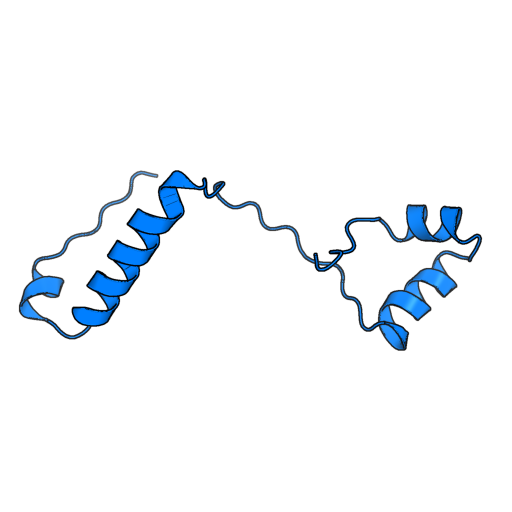Protein AF-A0A482VN07-F1 (afdb_monomer_lite)

Foldseek 3Di:
DPPDPPDDLVVVCVVVVHDSVVSVCCCCPVVVDDDDDDDDDDDDDPVNVVVVVVVVVVCVVCVPVCVVVVVDDDDDDD

Sequence (78 aa):
MEATPSKSIKKLSQEIHLSYGTTHTVLKKELNLCPYKVQLFHQILARDLQPRINYCQWFLNNINNDELLDLSFFTDEA

Structure (mmCIF, N/CA/C/O backbone):
data_AF-A0A482VN07-F1
#
_entry.id   AF-A0A482VN07-F1
#
loop_
_atom_site.group_PDB
_atom_site.id
_atom_site.type_symbol
_atom_site.label_atom_id
_atom_site.label_alt_id
_atom_site.label_comp_id
_atom_site.label_asym_id
_atom_site.label_entity_id
_atom_site.label_seq_id
_atom_site.pdbx_PDB_ins_code
_atom_site.Cartn_x
_atom_site.Cartn_y
_atom_site.Cartn_z
_atom_site.occupancy
_atom_site.B_iso_or_equiv
_atom_site.auth_seq_id
_atom_site.auth_comp_id
_atom_site.auth_asym_id
_atom_site.auth_atom_id
_atom_site.pdbx_PDB_model_num
ATOM 1 N N . MET A 1 1 ? -9.131 17.142 0.281 1.00 37.59 1 MET A N 1
ATOM 2 C CA . MET A 1 1 ? -8.707 16.218 1.353 1.00 37.59 1 MET A CA 1
ATOM 3 C C . MET A 1 1 ? -9.832 15.223 1.553 1.00 37.59 1 MET A C 1
ATOM 5 O O . MET A 1 1 ? -10.850 15.599 2.117 1.00 37.59 1 MET A O 1
ATOM 9 N N . GLU A 1 2 ? -9.706 14.007 1.027 1.00 44.88 2 GLU A N 1
ATOM 10 C CA . GLU A 1 2 ? -10.640 12.933 1.384 1.00 44.88 2 GLU A CA 1
ATOM 11 C C . GLU A 1 2 ? -10.398 12.572 2.851 1.00 44.88 2 GLU A C 1
ATOM 13 O O . GLU A 1 2 ? -9.295 12.182 3.236 1.00 44.88 2 GLU A O 1
ATOM 18 N N . ALA A 1 3 ? -11.401 12.790 3.698 1.00 56.66 3 ALA A N 1
ATOM 19 C CA . ALA A 1 3 ? -11.313 12.482 5.115 1.00 56.66 3 ALA A CA 1
ATOM 20 C C . ALA A 1 3 ? -11.379 10.961 5.289 1.00 56.66 3 ALA A C 1
ATOM 22 O O . ALA A 1 3 ? -12.461 10.382 5.305 1.00 56.66 3 ALA A O 1
ATOM 23 N N . THR A 1 4 ? -10.226 10.303 5.394 1.00 62.19 4 THR A N 1
ATOM 24 C CA . THR A 1 4 ? -10.168 8.866 5.674 1.00 62.19 4 THR A CA 1
ATOM 25 C C . THR A 1 4 ? -10.613 8.630 7.123 1.00 62.19 4 THR A C 1
ATOM 27 O O . THR A 1 4 ? -9.967 9.130 8.051 1.00 62.19 4 THR A O 1
ATOM 30 N N . PRO A 1 5 ? -11.716 7.901 7.368 1.00 71.31 5 PRO A N 1
ATOM 31 C CA . PRO A 1 5 ? -12.208 7.683 8.720 1.00 71.31 5 PRO A CA 1
ATOM 32 C C . PRO A 1 5 ? -11.268 6.733 9.477 1.00 71.31 5 PRO A C 1
ATOM 34 O O . PRO A 1 5 ? -11.262 5.527 9.259 1.00 71.31 5 PRO A O 1
ATOM 37 N N . SER A 1 6 ? -10.471 7.285 10.393 1.00 79.50 6 SER A N 1
ATOM 38 C CA . SER A 1 6 ? -9.529 6.548 11.257 1.00 79.50 6 SER A CA 1
ATOM 39 C C . SER A 1 6 ? -10.076 6.274 12.666 1.00 79.50 6 SER A C 1
ATOM 41 O O . SER A 1 6 ? -9.411 5.671 13.511 1.00 79.50 6 SER A O 1
ATOM 43 N N . LYS A 1 7 ? -11.296 6.742 12.953 1.00 85.75 7 LYS A N 1
ATOM 44 C CA . LYS A 1 7 ? -11.902 6.697 14.286 1.00 85.75 7 LYS A CA 1
ATOM 45 C C . LYS A 1 7 ? -12.552 5.341 14.553 1.00 85.75 7 LYS A C 1
ATOM 47 O O . LYS A 1 7 ? -13.221 4.776 13.694 1.00 85.75 7 LYS A O 1
ATOM 52 N N . SER A 1 8 ? -12.404 4.832 15.777 1.00 88.75 8 SER A N 1
ATOM 53 C CA . SER A 1 8 ? -13.094 3.606 16.178 1.00 88.75 8 SER A CA 1
ATOM 54 C C . SER A 1 8 ? -14.602 3.837 16.301 1.00 88.75 8 SER A C 1
ATOM 56 O O . SER A 1 8 ? -15.047 4.893 16.754 1.00 88.75 8 SER A O 1
ATOM 58 N N . ILE A 1 9 ? -15.392 2.808 15.979 1.00 90.94 9 ILE A N 1
ATOM 59 C CA . ILE A 1 9 ? -16.862 2.842 16.088 1.00 90.94 9 ILE A CA 1
ATOM 60 C C . ILE A 1 9 ? -17.301 3.220 17.511 1.00 90.94 9 ILE A C 1
ATOM 62 O O . ILE A 1 9 ? -18.266 3.954 17.684 1.00 90.94 9 ILE A O 1
ATOM 66 N N . LYS A 1 10 ? -16.555 2.783 18.536 1.00 92.00 10 LYS A N 1
ATOM 67 C CA . LYS A 1 10 ? -16.819 3.129 19.940 1.00 92.00 10 LYS A CA 1
ATOM 68 C C . LYS A 1 10 ? -16.674 4.630 20.207 1.00 92.00 10 LYS A C 1
ATOM 70 O O . LYS A 1 10 ? -17.562 5.208 20.820 1.00 92.00 10 LYS A O 1
ATOM 75 N N . LYS A 1 11 ? -15.580 5.254 19.747 1.00 92.62 11 LYS A N 1
ATOM 76 C CA . LYS A 1 11 ? -15.375 6.704 19.906 1.00 92.62 11 LYS A CA 1
ATOM 77 C C . LYS A 1 11 ? -16.438 7.488 19.142 1.00 92.62 11 LYS A C 1
ATOM 79 O O . LYS A 1 11 ? -17.026 8.404 19.697 1.00 92.62 11 LYS A O 1
ATOM 84 N N . LEU A 1 12 ? -16.728 7.076 17.907 1.00 92.44 12 LEU A N 1
ATOM 85 C CA . LEU A 1 12 ? -17.763 7.710 17.096 1.00 92.44 12 LEU A CA 1
ATOM 86 C C . LEU A 1 12 ? -19.138 7.636 17.778 1.00 92.44 12 LEU A C 1
ATOM 88 O O . LEU A 1 12 ? -19.802 8.653 17.905 1.00 92.44 12 LEU A O 1
ATOM 92 N N . SER A 1 13 ? -19.524 6.459 18.275 1.00 94.44 13 SER A N 1
ATOM 93 C CA . SER A 1 13 ? -20.774 6.226 19.014 1.00 94.44 13 SER A CA 1
ATOM 94 C C . SER A 1 13 ? -20.917 7.138 20.2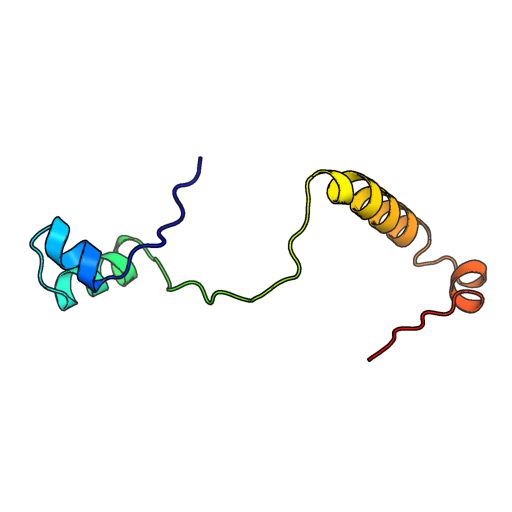38 1.00 94.44 13 SER A C 1
ATOM 96 O O . SER A 1 13 ? -22.002 7.660 20.481 1.00 94.44 13 SER A O 1
ATOM 98 N N . GLN A 1 14 ? -19.827 7.377 20.975 1.00 94.38 14 GLN A N 1
ATOM 99 C CA . GLN A 1 14 ? -19.820 8.294 22.119 1.00 94.38 14 GLN A CA 1
ATOM 100 C C . GLN A 1 14 ? -20.011 9.757 21.704 1.00 94.38 14 GLN A C 1
ATOM 102 O O . GLN A 1 14 ? -20.741 10.476 22.376 1.00 94.38 14 GLN A O 1
ATOM 107 N N . GLU A 1 15 ? -19.382 10.186 20.609 1.00 94.31 15 GLU A N 1
ATOM 108 C CA . GLU A 1 15 ? -19.460 11.567 20.113 1.00 94.31 15 GLU A CA 1
ATOM 109 C C . GLU A 1 15 ? -20.834 11.917 19.537 1.00 94.31 15 GLU A C 1
ATOM 111 O O . GLU A 1 15 ? -21.327 13.019 19.747 1.00 94.31 15 GLU A O 1
ATOM 116 N N . ILE A 1 16 ? -21.455 10.986 18.810 1.00 93.56 16 ILE A N 1
ATOM 117 C CA . ILE A 1 16 ? -22.765 11.208 18.178 1.00 93.56 16 ILE A CA 1
ATOM 118 C C . ILE A 1 16 ? -23.934 10.787 19.078 1.00 93.56 16 ILE A C 1
ATOM 120 O O . ILE A 1 16 ? -25.085 10.851 18.656 1.00 93.56 16 ILE A O 1
ATOM 124 N N . HIS A 1 17 ? -23.639 10.319 20.296 1.00 94.38 17 HIS A N 1
ATOM 125 C CA . HIS A 1 17 ? -24.613 9.838 21.278 1.00 94.38 17 HIS A CA 1
ATOM 126 C C . HIS A 1 17 ? -25.573 8.755 20.746 1.00 94.38 17 HIS A C 1
ATOM 128 O O . HIS A 1 17 ? -26.717 8.649 21.186 1.00 94.38 17 HIS A O 1
ATOM 134 N N . LEU A 1 18 ? -25.105 7.913 19.819 1.00 94.44 18 LEU A N 1
ATOM 135 C CA . LEU A 1 18 ? -25.848 6.753 19.321 1.00 94.44 18 LEU A CA 1
ATOM 136 C C . LEU A 1 18 ? -25.314 5.467 19.937 1.00 94.44 18 LEU A C 1
ATOM 138 O O . LEU A 1 18 ? -24.142 5.367 20.297 1.00 94.44 18 LEU A O 1
ATOM 142 N N . SER A 1 19 ? -26.156 4.434 19.992 1.00 95.56 19 SER A N 1
ATOM 143 C CA . SER A 1 19 ? -25.699 3.105 20.396 1.00 95.56 19 SER A CA 1
ATOM 144 C C . SER A 1 19 ? -24.618 2.583 19.440 1.00 95.56 19 SER A C 1
ATOM 146 O O . SER A 1 19 ? -24.598 2.904 18.244 1.00 95.56 19 SER A O 1
ATOM 148 N N . TYR A 1 20 ? -23.735 1.725 19.954 1.00 95.06 20 TYR A N 1
ATOM 149 C CA . TYR A 1 20 ? -22.691 1.091 19.147 1.00 95.06 20 TYR A CA 1
ATOM 150 C C . TYR A 1 20 ? -23.277 0.333 17.944 1.00 95.06 20 TYR A C 1
ATOM 152 O O . TYR A 1 20 ? -22.781 0.469 16.827 1.00 95.06 20 TYR A O 1
ATOM 160 N N . GLY A 1 21 ? -24.361 -0.423 18.153 1.00 95.25 21 GLY A N 1
ATOM 161 C CA . GLY A 1 21 ? -25.009 -1.216 17.103 1.00 95.25 21 GLY A CA 1
ATOM 162 C C . GLY A 1 21 ? -25.657 -0.357 16.016 1.00 95.25 21 GLY A C 1
ATOM 163 O O . GLY A 1 21 ? -25.512 -0.653 14.827 1.00 95.25 21 GLY A O 1
ATOM 164 N N . THR A 1 22 ? -26.306 0.745 16.407 1.00 95.38 22 THR A N 1
ATOM 165 C CA . THR A 1 22 ? -26.859 1.729 15.463 1.00 95.38 22 THR A CA 1
ATOM 166 C C . THR A 1 22 ? -25.738 2.356 14.640 1.00 95.38 22 THR A C 1
ATOM 168 O O . THR A 1 22 ? -25.803 2.354 13.415 1.00 95.38 22 THR A O 1
ATOM 171 N N . THR A 1 23 ? -24.666 2.797 15.305 1.00 94.38 23 THR A N 1
ATOM 172 C CA . THR A 1 23 ? -23.493 3.395 14.652 1.00 94.38 23 THR A CA 1
ATOM 173 C C . THR A 1 23 ? -22.864 2.423 13.651 1.00 94.38 23 THR A C 1
ATOM 175 O O . THR A 1 23 ? -22.623 2.784 12.504 1.00 94.38 23 THR A O 1
ATOM 178 N N . HIS A 1 24 ? -22.662 1.161 14.038 1.00 92.88 24 HIS A N 1
ATOM 179 C CA . HIS A 1 24 ? -22.141 0.124 13.146 1.00 92.88 24 HIS A CA 1
ATOM 180 C C . HIS A 1 24 ? -23.057 -0.131 11.936 1.00 92.88 24 HIS A C 1
ATOM 182 O O . HIS A 1 24 ? -22.572 -0.287 10.817 1.00 92.88 24 HIS A O 1
ATOM 188 N N . THR A 1 25 ? -24.378 -0.156 12.142 1.00 94.88 25 THR A N 1
ATOM 189 C CA . THR A 1 25 ? -25.352 -0.371 11.059 1.00 94.88 25 THR A CA 1
ATOM 190 C C . THR A 1 25 ? -25.312 0.766 10.047 1.00 94.88 25 THR A C 1
ATOM 192 O O . THR A 1 25 ? -25.223 0.493 8.854 1.00 94.88 25 THR A O 1
ATOM 195 N N . VAL A 1 26 ? -25.296 2.015 10.516 1.00 94.25 26 VAL A N 1
ATOM 196 C CA . VAL A 1 26 ? -25.193 3.201 9.654 1.00 94.25 26 VAL A CA 1
ATOM 197 C C . VAL A 1 26 ? -23.887 3.183 8.860 1.00 94.25 26 VAL A C 1
ATOM 199 O O . VAL A 1 26 ? -23.912 3.310 7.639 1.00 94.25 26 VAL A O 1
ATOM 202 N N . LEU A 1 27 ? -22.751 2.940 9.525 1.00 91.88 27 LEU A N 1
ATOM 203 C CA . LEU A 1 27 ? -21.447 2.870 8.859 1.00 91.88 27 LEU A CA 1
ATOM 204 C C . LEU A 1 27 ? -21.419 1.806 7.753 1.00 91.88 27 LEU A C 1
ATOM 206 O O . LEU A 1 27 ? -20.925 2.078 6.664 1.00 91.88 27 LEU A O 1
ATOM 210 N N . LYS A 1 28 ? -21.955 0.609 8.015 1.00 91.56 28 LYS A N 1
ATOM 211 C CA . LYS A 1 28 ? -21.869 -0.520 7.082 1.00 91.56 28 LYS A CA 1
ATOM 212 C C . LYS A 1 28 ? -22.927 -0.493 5.977 1.00 91.56 28 LYS A C 1
ATOM 214 O O . LYS A 1 28 ? -22.613 -0.896 4.865 1.00 91.56 28 LYS A O 1
ATOM 219 N N . LYS A 1 29 ? -24.170 -0.104 6.284 1.00 93.62 29 LYS A N 1
ATOM 220 C CA . LYS A 1 29 ? -25.313 -0.213 5.357 1.00 93.62 29 LYS A CA 1
ATOM 221 C C . LYS A 1 29 ? -25.647 1.090 4.641 1.00 93.62 29 LYS A C 1
ATOM 223 O O . LYS A 1 29 ? -25.953 1.051 3.459 1.00 93.62 29 LYS A O 1
ATOM 228 N N . GLU A 1 30 ? -25.579 2.219 5.343 1.00 93.38 30 GLU A N 1
ATOM 229 C CA . GLU A 1 30 ? -25.945 3.522 4.771 1.00 93.38 30 GLU A CA 1
ATOM 230 C C . GLU A 1 30 ? -24.734 4.181 4.104 1.00 93.38 30 GLU A C 1
ATOM 232 O O . GLU A 1 30 ? -24.834 4.740 3.017 1.00 93.38 30 GLU A O 1
ATOM 237 N N . LEU A 1 31 ? -23.565 4.083 4.748 1.00 90.75 31 LEU A N 1
ATOM 238 C CA . LEU A 1 31 ? -22.328 4.713 4.276 1.00 90.75 31 LEU A CA 1
ATOM 239 C C . LEU A 1 31 ? -21.393 3.752 3.529 1.00 90.75 31 LEU A C 1
ATOM 241 O O . LEU A 1 31 ? -20.382 4.196 2.993 1.00 90.75 31 LEU A O 1
ATOM 245 N N . ASN A 1 32 ? -21.712 2.452 3.491 1.00 89.50 32 ASN A N 1
ATOM 246 C CA . ASN A 1 32 ? -20.909 1.406 2.840 1.00 89.50 32 ASN A CA 1
ATOM 247 C C . ASN A 1 32 ? -19.417 1.422 3.233 1.00 89.50 32 ASN A C 1
ATOM 249 O O . ASN A 1 32 ? -18.542 1.083 2.437 1.00 89.50 32 ASN A O 1
ATOM 253 N N . LEU A 1 33 ? -19.118 1.803 4.477 1.00 87.88 33 LEU A N 1
ATOM 254 C CA . LEU A 1 33 ? -17.760 1.833 5.003 1.00 87.88 33 LEU A CA 1
ATOM 255 C C . LEU A 1 33 ? -17.358 0.454 5.525 1.00 87.88 33 LEU A C 1
ATOM 257 O O . LEU A 1 33 ? -18.070 -0.183 6.306 1.00 87.88 33 LEU A O 1
ATOM 261 N N . CYS A 1 34 ? -16.161 0.022 5.141 1.00 82.50 34 CYS A N 1
ATOM 262 C CA . CYS A 1 34 ? -15.519 -1.180 5.649 1.00 82.50 34 CYS A CA 1
ATOM 263 C C . CYS A 1 34 ? -14.270 -0.820 6.468 1.00 82.50 34 CYS A C 1
ATOM 265 O O . CYS A 1 34 ? -13.552 0.118 6.110 1.00 82.50 34 CYS A O 1
ATOM 267 N N . PRO A 1 35 ? -13.980 -1.552 7.559 1.00 79.88 35 PRO A N 1
ATOM 268 C CA . PRO A 1 35 ? -12.745 -1.350 8.302 1.00 79.88 35 PRO A CA 1
ATOM 269 C C . PRO A 1 35 ? -11.550 -1.615 7.384 1.00 79.88 35 PRO A C 1
ATOM 271 O O . PRO A 1 35 ? -11.409 -2.706 6.830 1.00 79.88 35 PRO A O 1
ATOM 274 N N . TYR A 1 36 ? -10.690 -0.611 7.226 1.00 78.00 36 TYR A N 1
ATOM 275 C CA . TYR A 1 36 ? -9.458 -0.757 6.464 1.00 78.00 36 TYR A CA 1
ATOM 276 C C . TYR A 1 36 ? -8.446 -1.573 7.272 1.00 78.00 36 TYR A C 1
ATOM 278 O O . TYR A 1 36 ? -8.184 -1.277 8.442 1.00 78.00 36 TYR A O 1
ATOM 286 N N . LYS A 1 37 ? -7.858 -2.604 6.660 1.00 73.75 37 LYS A N 1
ATOM 287 C CA . LYS A 1 37 ? -6.766 -3.359 7.279 1.00 73.75 37 LYS A CA 1
ATOM 288 C C . LYS A 1 37 ? -5.481 -2.548 7.131 1.00 73.75 37 LYS A C 1
ATOM 290 O O . LYS A 1 37 ? -4.943 -2.445 6.034 1.00 73.75 37 LYS A O 1
ATOM 295 N N . VAL A 1 38 ? -4.992 -1.976 8.232 1.00 72.94 38 VAL A N 1
ATOM 296 C CA . VAL A 1 38 ? -3.699 -1.278 8.242 1.00 72.94 38 VAL A CA 1
ATOM 297 C C . VAL A 1 38 ? -2.606 -2.297 7.928 1.00 72.94 38 VAL A C 1
ATOM 299 O O . VAL A 1 38 ? -2.380 -3.235 8.690 1.00 72.94 38 VAL A O 1
ATOM 302 N N . GLN A 1 39 ? -1.958 -2.131 6.782 1.00 77.31 39 GLN A N 1
ATOM 303 C CA . GLN A 1 39 ? -0.752 -2.863 6.420 1.00 77.31 39 GLN A CA 1
ATOM 304 C C . GLN A 1 39 ? 0.451 -1.993 6.790 1.00 77.31 39 GLN A C 1
ATOM 306 O O . GLN A 1 39 ? 0.455 -0.788 6.533 1.00 77.31 39 GLN A O 1
ATOM 311 N N . LEU A 1 40 ? 1.446 -2.594 7.443 1.00 80.00 40 LEU A N 1
ATOM 312 C CA . LEU A 1 40 ? 2.716 -1.930 7.709 1.00 80.00 40 LEU A CA 1
ATOM 313 C C . LEU A 1 40 ? 3.543 -1.975 6.426 1.00 80.00 40 LEU A C 1
ATOM 315 O O . LEU A 1 40 ? 3.861 -3.052 5.930 1.00 80.00 40 LEU A O 1
ATOM 319 N N . PHE A 1 41 ? 3.871 -0.803 5.899 1.00 82.50 41 PHE A N 1
ATOM 320 C CA . PHE A 1 41 ? 4.737 -0.645 4.739 1.00 82.50 41 PHE A CA 1
ATOM 321 C C . PHE A 1 41 ? 5.967 0.164 5.129 1.00 82.50 41 PHE A C 1
ATOM 323 O O . PHE A 1 41 ? 5.927 0.949 6.080 1.00 82.50 41 PHE A O 1
ATOM 330 N N . HIS A 1 42 ? 7.047 0.011 4.365 1.00 83.56 42 HIS A N 1
ATOM 331 C CA . HIS A 1 42 ? 8.160 0.943 4.461 1.00 83.56 42 HIS A CA 1
ATOM 332 C C . HIS A 1 42 ? 7.671 2.347 4.086 1.00 83.56 42 HIS A C 1
ATOM 334 O O . HIS A 1 42 ? 6.965 2.521 3.088 1.00 83.56 42 HIS A O 1
ATOM 340 N N . GLN A 1 43 ? 8.014 3.347 4.898 1.00 88.31 43 GLN A N 1
ATOM 341 C CA . GLN A 1 43 ? 7.577 4.716 4.657 1.00 88.31 43 GLN A CA 1
ATOM 342 C C . GLN A 1 43 ? 8.200 5.240 3.360 1.00 88.31 43 GLN A C 1
ATOM 344 O O . GLN A 1 43 ? 9.419 5.278 3.226 1.00 88.31 43 GLN A O 1
ATOM 349 N N . ILE A 1 44 ? 7.361 5.676 2.419 1.00 89.75 44 ILE A N 1
ATOM 350 C CA . ILE A 1 44 ? 7.813 6.372 1.213 1.00 89.75 44 ILE A CA 1
ATOM 351 C C . ILE A 1 44 ? 7.971 7.851 1.562 1.00 89.75 44 ILE A C 1
ATOM 353 O O . ILE A 1 44 ? 7.015 8.507 1.981 1.00 89.75 44 ILE A O 1
ATOM 357 N N . LEU A 1 45 ? 9.180 8.379 1.401 1.00 92.88 45 LEU A N 1
ATOM 358 C CA . LEU A 1 45 ? 9.479 9.790 1.605 1.00 92.88 45 LEU A CA 1
ATOM 359 C C . LEU A 1 45 ? 9.323 10.551 0.286 1.00 92.88 45 LEU A C 1
ATOM 361 O O . LEU A 1 45 ? 9.448 9.988 -0.799 1.00 92.88 45 LEU A O 1
ATOM 365 N N . ALA A 1 46 ? 9.098 11.865 0.363 1.00 92.38 46 ALA A N 1
ATOM 366 C CA . ALA A 1 46 ? 8.903 12.701 -0.827 1.00 92.38 46 ALA A CA 1
ATOM 367 C C . ALA A 1 46 ? 10.073 12.605 -1.827 1.00 92.38 46 ALA A C 1
ATOM 369 O O . ALA A 1 46 ? 9.860 12.617 -3.037 1.00 92.38 46 ALA A O 1
ATOM 370 N N . ARG A 1 47 ? 11.302 12.438 -1.322 1.00 93.88 47 ARG A N 1
ATOM 371 C CA . ARG A 1 47 ? 12.505 12.244 -2.147 1.00 93.88 47 ARG A CA 1
ATOM 372 C C . ARG A 1 47 ? 12.496 10.939 -2.952 1.00 93.88 47 ARG A C 1
ATOM 374 O O . ARG A 1 47 ? 13.162 10.869 -3.976 1.00 93.88 47 ARG A O 1
ATOM 381 N N . ASP A 1 48 ? 11.759 9.924 -2.502 1.00 93.75 48 ASP A N 1
ATOM 382 C CA . ASP A 1 48 ? 11.743 8.599 -3.129 1.00 93.75 48 ASP A CA 1
ATOM 383 C C . ASP A 1 48 ? 10.786 8.551 -4.325 1.00 93.75 48 ASP A C 1
ATOM 385 O O . ASP A 1 48 ? 10.898 7.662 -5.167 1.00 93.75 48 ASP A O 1
ATOM 389 N N . LEU A 1 49 ? 9.847 9.501 -4.417 1.00 92.62 49 LEU A N 1
ATOM 390 C CA . LEU A 1 49 ? 8.796 9.500 -5.431 1.00 92.62 49 LEU A CA 1
ATOM 391 C C . LEU A 1 49 ? 9.372 9.524 -6.850 1.00 92.62 49 LEU A C 1
ATOM 393 O O . LEU A 1 49 ? 9.057 8.650 -7.655 1.00 92.62 49 LEU A O 1
ATOM 397 N N . GLN A 1 50 ? 10.235 10.497 -7.150 1.00 95.88 50 GLN A N 1
ATOM 398 C CA . GLN A 1 50 ? 10.761 10.662 -8.504 1.00 95.88 50 GLN A CA 1
ATOM 399 C C . GLN A 1 50 ? 11.666 9.494 -8.937 1.00 95.88 50 GLN A C 1
ATOM 401 O O . GLN A 1 50 ? 11.438 8.963 -10.024 1.00 95.88 50 GLN A O 1
ATOM 406 N N . PRO A 1 51 ? 12.633 9.021 -8.119 1.00 96.12 51 PRO A N 1
ATOM 407 C CA . PRO A 1 51 ? 13.425 7.838 -8.458 1.00 96.12 51 PRO A CA 1
ATOM 408 C C . PRO A 1 51 ? 12.572 6.590 -8.707 1.00 96.12 51 PRO A C 1
ATOM 410 O O . PRO A 1 51 ? 12.820 5.864 -9.668 1.00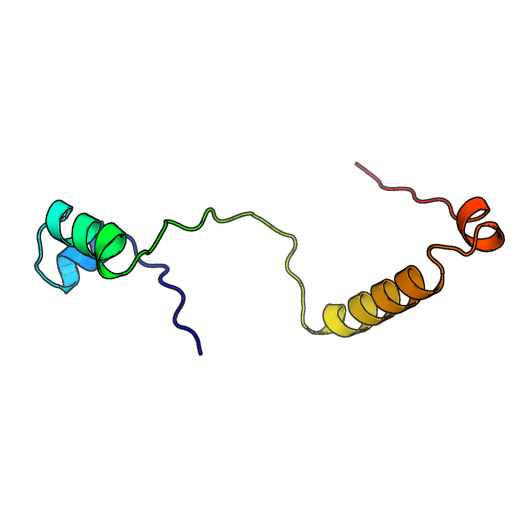 96.12 51 PRO A O 1
ATOM 413 N N . ARG A 1 52 ? 11.536 6.359 -7.887 1.00 95.25 52 ARG A N 1
ATOM 414 C CA . ARG A 1 52 ? 10.627 5.215 -8.053 1.00 95.25 52 ARG A CA 1
ATOM 415 C C . ARG A 1 52 ? 9.838 5.299 -9.356 1.00 95.25 52 ARG A C 1
ATOM 417 O O . ARG A 1 52 ? 9.764 4.307 -10.070 1.00 95.25 52 ARG A O 1
ATOM 424 N N . ILE A 1 53 ? 9.291 6.471 -9.691 1.00 96.12 53 ILE A N 1
ATOM 425 C CA . ILE A 1 53 ? 8.582 6.680 -10.964 1.00 96.12 53 ILE A CA 1
ATOM 426 C C . ILE A 1 53 ? 9.517 6.425 -12.146 1.00 96.12 53 ILE A C 1
ATOM 428 O O . ILE A 1 53 ? 9.152 5.679 -13.052 1.00 96.12 53 ILE A O 1
ATOM 432 N N . ASN A 1 54 ? 10.723 6.997 -12.115 1.00 97.00 54 ASN A N 1
ATOM 433 C CA . ASN A 1 54 ? 11.704 6.836 -13.186 1.00 97.00 54 ASN A CA 1
ATOM 434 C C . ASN A 1 54 ? 12.057 5.360 -13.399 1.00 97.00 54 ASN A C 1
ATOM 436 O O . ASN A 1 54 ? 12.076 4.894 -14.535 1.00 97.00 54 ASN A O 1
ATOM 440 N N . TYR A 1 55 ? 12.289 4.619 -12.311 1.00 94.12 55 TYR A N 1
ATOM 441 C CA . TYR A 1 55 ? 12.555 3.186 -12.383 1.00 94.12 55 TYR A CA 1
ATOM 442 C C . TYR A 1 55 ? 11.369 2.417 -12.970 1.00 94.12 55 TYR A C 1
ATOM 444 O O . TYR A 1 55 ? 11.556 1.640 -13.901 1.00 94.12 55 TYR A O 1
ATOM 452 N N . CYS A 1 56 ? 10.145 2.662 -12.489 1.00 95.56 56 CYS A N 1
ATOM 453 C CA . CYS A 1 56 ? 8.953 1.994 -13.014 1.00 95.56 56 CYS A CA 1
ATOM 454 C C . CYS A 1 56 ? 8.761 2.262 -14.511 1.00 95.56 56 CYS A C 1
ATOM 456 O O . CYS A 1 56 ? 8.479 1.340 -15.269 1.00 95.56 56 CYS A O 1
ATOM 458 N N . GLN A 1 57 ? 8.936 3.510 -14.950 1.00 97.06 57 GLN A N 1
ATOM 459 C CA . GLN A 1 57 ? 8.837 3.878 -16.364 1.00 97.06 57 GLN A CA 1
ATOM 460 C C . GLN A 1 57 ? 9.920 3.196 -17.199 1.00 97.06 57 GLN A C 1
ATOM 462 O O . GLN A 1 57 ? 9.620 2.633 -18.249 1.00 97.06 57 GLN A O 1
ATOM 467 N N . TRP A 1 58 ? 11.166 3.207 -16.724 1.00 94.38 58 TRP A N 1
ATOM 468 C CA . TRP A 1 58 ? 12.261 2.505 -17.382 1.00 94.38 58 TRP A CA 1
ATOM 469 C C . TRP A 1 58 ? 11.974 1.004 -17.495 1.00 94.38 58 TRP A C 1
ATOM 471 O O . TRP A 1 58 ? 12.110 0.447 -18.581 1.00 94.38 58 TRP A O 1
ATOM 481 N N . PHE A 1 59 ? 11.517 0.365 -16.416 1.00 92.88 59 PHE A N 1
ATOM 482 C CA . PHE A 1 59 ? 11.240 -1.068 -16.402 1.00 92.88 59 PHE A CA 1
ATOM 483 C C . PHE A 1 59 ? 10.102 -1.424 -17.360 1.00 92.88 59 PHE A C 1
ATOM 485 O O . PHE A 1 59 ? 10.255 -2.321 -18.178 1.00 92.88 59 PHE A O 1
ATOM 492 N N . LEU A 1 60 ? 8.999 -0.666 -17.345 1.00 94.31 60 LEU A N 1
ATOM 493 C CA . LEU A 1 60 ? 7.879 -0.864 -18.273 1.00 94.31 60 LEU A CA 1
ATOM 494 C C . LEU A 1 60 ? 8.299 -0.741 -19.743 1.00 94.31 60 LEU A C 1
ATOM 496 O O . LEU A 1 60 ? 7.819 -1.502 -20.578 1.00 94.31 60 LEU A O 1
ATOM 500 N N . ASN A 1 61 ? 9.213 0.178 -20.059 1.00 94.12 61 ASN A N 1
ATOM 501 C CA . ASN A 1 61 ? 9.712 0.357 -21.423 1.00 94.12 61 ASN A CA 1
ATOM 502 C C . ASN A 1 61 ? 10.658 -0.765 -21.876 1.00 94.12 61 ASN A C 1
ATOM 504 O O . ASN A 1 61 ? 10.840 -0.951 -23.075 1.00 94.12 61 ASN A O 1
ATOM 508 N N . ASN A 1 62 ? 11.262 -1.496 -20.939 1.00 91.75 62 ASN A N 1
ATOM 509 C CA . ASN A 1 62 ? 12.248 -2.538 -21.225 1.00 91.75 62 ASN A CA 1
ATOM 510 C C . ASN A 1 62 ? 11.767 -3.950 -20.856 1.00 91.75 62 ASN A C 1
ATOM 512 O O . ASN A 1 62 ? 12.522 -4.903 -21.003 1.00 91.75 62 ASN A O 1
ATOM 516 N N . ILE A 1 63 ? 10.515 -4.108 -20.417 1.00 90.38 63 ILE A N 1
ATOM 517 C CA . ILE A 1 63 ? 9.982 -5.391 -19.932 1.00 90.38 63 ILE A CA 1
ATOM 518 C C . ILE A 1 63 ? 9.921 -6.481 -21.016 1.00 90.38 63 ILE A C 1
ATOM 520 O O . ILE A 1 63 ? 9.872 -7.659 -20.692 1.00 90.38 63 ILE A O 1
ATOM 524 N N . ASN A 1 64 ? 9.931 -6.088 -22.292 1.00 90.44 64 ASN A N 1
ATOM 525 C CA . ASN A 1 64 ? 9.954 -6.998 -23.444 1.00 90.44 64 ASN A CA 1
ATOM 526 C C . ASN A 1 64 ? 11.312 -6.983 -24.170 1.00 90.44 64 ASN A C 1
ATOM 528 O O . ASN A 1 64 ? 11.389 -7.354 -25.339 1.00 90.44 64 ASN A O 1
ATOM 532 N N . ASN A 1 65 ? 12.357 -6.448 -23.535 1.00 89.56 65 ASN A N 1
ATOM 533 C CA . ASN A 1 65 ? 13.709 -6.441 -24.079 1.00 89.56 65 ASN A CA 1
ATOM 534 C C . ASN A 1 65 ? 14.508 -7.591 -23.456 1.00 89.56 65 ASN A C 1
ATOM 536 O O . ASN A 1 65 ? 15.204 -7.402 -22.455 1.00 89.56 65 ASN A O 1
ATOM 540 N N . ASP A 1 66 ? 14.381 -8.772 -24.059 1.00 84.00 66 ASP A N 1
ATOM 541 C CA . ASP A 1 66 ? 14.972 -10.016 -23.554 1.00 84.00 66 ASP A CA 1
ATOM 542 C C . ASP A 1 66 ? 16.503 -9.920 -23.430 1.00 84.00 66 ASP A C 1
ATOM 544 O O . ASP A 1 66 ? 17.061 -10.364 -22.434 1.00 84.0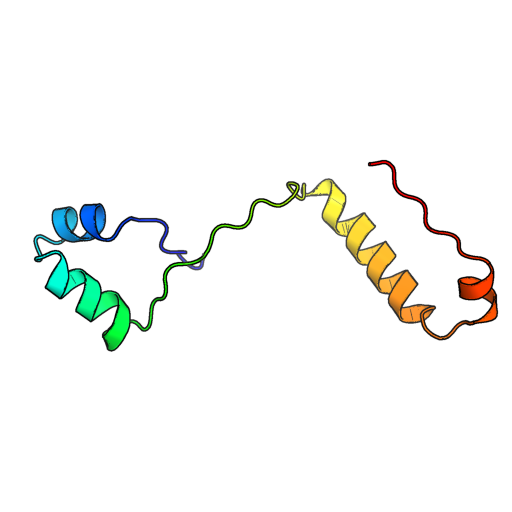0 66 ASP A O 1
ATOM 548 N N . GLU A 1 67 ? 17.186 -9.216 -24.345 1.00 88.38 67 GLU A N 1
ATOM 549 C CA . GLU A 1 67 ? 18.645 -9.015 -24.275 1.00 88.38 67 GLU A CA 1
ATOM 550 C C . GLU A 1 67 ? 19.085 -8.288 -22.995 1.00 88.38 67 GLU A C 1
ATOM 552 O O . GLU A 1 67 ? 20.152 -8.561 -22.445 1.00 88.38 67 GLU A O 1
ATOM 557 N N . LEU A 1 68 ? 18.272 -7.345 -22.514 1.00 86.56 68 LEU A N 1
ATOM 558 C CA . LEU A 1 68 ? 18.568 -6.578 -21.307 1.00 86.56 68 LEU A CA 1
ATOM 559 C C . LEU A 1 68 ? 18.163 -7.336 -20.039 1.00 86.56 68 LEU A C 1
ATOM 561 O O . LEU A 1 68 ? 18.871 -7.284 -19.029 1.00 86.56 68 LEU A O 1
ATOM 565 N N . LEU A 1 69 ? 17.014 -8.010 -20.070 1.00 84.62 69 LEU A N 1
ATOM 566 C CA . LEU A 1 69 ? 16.490 -8.732 -18.913 1.00 84.62 69 LEU A CA 1
ATOM 567 C C . LEU A 1 69 ? 17.273 -10.012 -18.625 1.00 84.62 69 LEU A C 1
ATOM 569 O O . LEU A 1 69 ? 17.533 -10.286 -17.456 1.00 84.62 69 LEU A O 1
ATOM 573 N N . ASP A 1 70 ? 17.740 -10.721 -19.654 1.00 88.31 70 ASP A N 1
ATOM 574 C CA . ASP A 1 70 ? 18.573 -11.921 -19.497 1.00 88.31 70 ASP A CA 1
ATOM 575 C C . ASP A 1 70 ? 19.940 -11.612 -18.857 1.00 88.31 70 ASP A C 1
ATOM 577 O O . ASP A 1 70 ?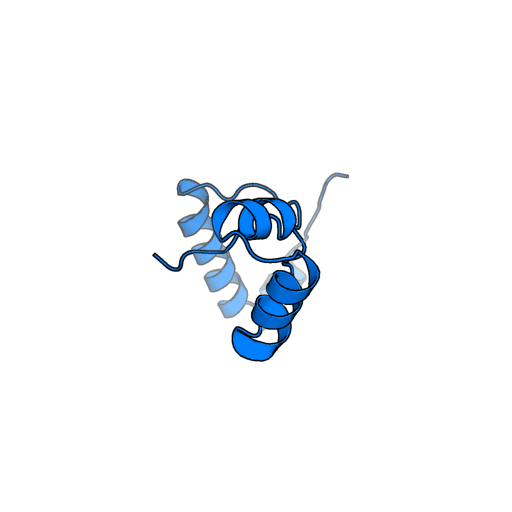 20.579 -12.487 -18.271 1.00 88.31 70 ASP A O 1
ATOM 581 N N . LEU A 1 71 ? 20.384 -10.353 -18.927 1.00 87.50 71 LEU A N 1
ATOM 582 C CA . LEU A 1 71 ? 21.604 -9.859 -18.281 1.00 87.50 71 LEU A CA 1
ATOM 583 C C . LEU A 1 71 ? 21.346 -9.203 -16.913 1.00 87.50 71 LEU A C 1
ATOM 585 O O . LEU A 1 71 ? 22.291 -8.776 -16.244 1.00 87.50 71 LEU A O 1
A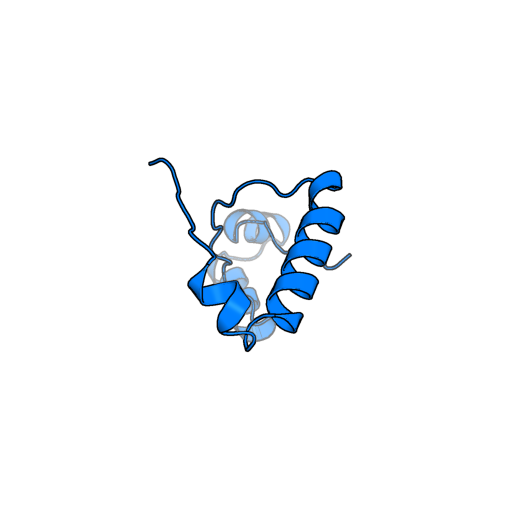TOM 589 N N . SER A 1 72 ? 20.086 -9.103 -16.486 1.00 86.06 72 SER A N 1
ATOM 590 C CA . SER A 1 72 ? 19.697 -8.435 -15.244 1.00 86.06 72 SER A CA 1
ATOM 591 C C . SER A 1 72 ? 19.541 -9.439 -14.102 1.00 86.06 72 SER A C 1
ATOM 593 O O . SER A 1 72 ? 18.671 -10.304 -14.126 1.00 86.06 72 SER A O 1
ATOM 595 N N . PHE A 1 73 ? 20.344 -9.282 -13.049 1.00 87.62 73 PHE A N 1
ATOM 596 C CA . PHE A 1 73 ? 20.256 -10.098 -11.836 1.00 87.62 73 PHE A CA 1
ATOM 597 C C . PHE A 1 73 ? 19.763 -9.257 -10.659 1.00 87.62 73 PHE A C 1
ATOM 599 O O . PHE A 1 73 ? 20.285 -8.173 -10.399 1.00 87.62 73 PHE A O 1
ATOM 606 N N . PHE A 1 74 ? 18.776 -9.772 -9.925 1.00 87.56 74 PHE A N 1
ATOM 607 C CA . PHE A 1 74 ? 18.249 -9.143 -8.717 1.00 87.56 74 PHE A CA 1
ATOM 608 C C . PHE A 1 74 ? 18.676 -9.951 -7.495 1.00 87.56 74 PHE A C 1
ATOM 610 O O . PHE A 1 74 ? 18.454 -11.159 -7.433 1.00 87.56 74 PHE A O 1
ATOM 617 N N . THR A 1 75 ? 19.277 -9.278 -6.520 1.00 91.12 75 THR A N 1
ATOM 618 C CA . THR A 1 75 ? 19.672 -9.861 -5.236 1.00 91.12 75 THR A CA 1
ATOM 619 C C . THR A 1 75 ? 19.039 -9.053 -4.116 1.00 91.12 75 THR A C 1
ATOM 621 O O . THR A 1 75 ? 18.953 -7.830 -4.224 1.00 91.12 75 THR A O 1
ATOM 624 N N . ASP A 1 76 ? 18.632 -9.722 -3.044 1.00 89.25 76 ASP A N 1
ATOM 625 C CA . ASP A 1 76 ? 18.159 -9.086 -1.816 1.00 89.25 76 ASP A CA 1
ATOM 626 C C . ASP A 1 76 ? 18.837 -9.754 -0.614 1.00 89.25 76 ASP A C 1
ATOM 628 O O . ASP A 1 76 ? 19.250 -10.915 -0.701 1.00 89.25 76 ASP A O 1
ATOM 632 N N . GLU A 1 77 ? 18.967 -9.020 0.485 1.00 77.94 77 GLU A N 1
ATOM 633 C CA . GLU A 1 77 ? 19.507 -9.528 1.748 1.00 77.94 77 GLU A CA 1
ATOM 634 C C . GLU A 1 77 ? 18.359 -9.698 2.754 1.00 77.94 77 GLU A C 1
ATOM 636 O O . GLU A 1 77 ? 17.524 -8.805 2.907 1.00 77.94 77 GLU A O 1
ATOM 641 N N . ALA A 1 78 ? 18.297 -10.867 3.403 1.00 70.44 78 ALA A N 1
ATOM 642 C CA . ALA A 1 78 ? 17.245 -11.237 4.358 1.00 70.44 78 ALA A CA 1
ATOM 643 C C . ALA A 1 78 ? 17.532 -10.759 5.788 1.00 70.44 78 ALA A C 1
ATOM 645 O O . ALA A 1 78 ? 18.710 -10.830 6.210 1.00 70.44 78 ALA A O 1
#

Organism: Asbolus verrucosus (NCBI:txid1661398)

Secondary structure (DSSP, 8-state):
------S-HHHHHHHTT--HHHHHHIIIIIS----------PPPPHHHHHHHHHHHHHHHHHTT-HHHHTT-------

pLDDT: mean 87.5, std 10.9, range [37.59, 97.06]

Radius of gyration: 22.37 Å; chains: 1; bounding box: 48×28×46 Å